Protein AF-A0AAU8BT26-F1 (afdb_monomer)

Nearest PDB structures (foldseek):
  4i17-assembly1_A  TM=4.695E-01  e=2.046E+00  Bacteroides fragilis NCTC 9343

Structure (mmCIF, N/CA/C/O backbone):
data_AF-A0AAU8BT26-F1
#
_entry.id   AF-A0AAU8BT26-F1
#
loop_
_atom_site.group_PDB
_atom_site.id
_atom_site.type_symbol
_atom_site.label_atom_id
_atom_site.label_alt_id
_atom_site.label_comp_id
_atom_site.label_asym_id
_atom_site.label_entity_id
_atom_site.label_seq_id
_atom_site.pdbx_PDB_ins_code
_atom_site.Cartn_x
_atom_site.Cartn_y
_atom_site.Cartn_z
_atom_site.occupancy
_atom_site.B_iso_or_equiv
_atom_site.auth_seq_id
_atom_site.auth_comp_id
_atom_site.auth_asym_id
_atom_site.auth_atom_id
_atom_site.pdbx_PDB_model_num
ATOM 1 N N . LEU A 1 1 ? -34.672 13.590 -25.966 1.00 60.22 1 LEU A N 1
ATOM 2 C CA . LEU A 1 1 ? -34.701 12.239 -25.355 1.00 60.22 1 LEU A CA 1
ATOM 3 C C . LEU A 1 1 ? -34.177 11.161 -26.315 1.00 60.22 1 LEU A C 1
ATOM 5 O O . LEU A 1 1 ? -33.484 10.261 -25.867 1.00 60.22 1 LEU A O 1
ATOM 9 N N . GLU A 1 2 ? -34.432 11.285 -27.621 1.00 66.81 2 GLU A N 1
ATOM 10 C CA . GLU A 1 2 ? -34.029 10.317 -28.663 1.00 66.81 2 GLU A CA 1
ATOM 11 C C . GLU A 1 2 ? -32.512 10.066 -28.755 1.00 66.81 2 GLU A C 1
ATOM 13 O O . GLU A 1 2 ? -32.079 8.935 -28.945 1.00 66.81 2 GLU A O 1
ATOM 18 N N . TYR A 1 3 ? -31.684 11.093 -28.535 1.00 60.78 3 TYR A N 1
ATOM 19 C CA . TYR A 1 3 ? -30.221 10.948 -28.556 1.00 60.78 3 TYR A CA 1
ATOM 20 C C . TYR A 1 3 ? -29.685 10.025 -27.443 1.00 60.78 3 TYR A C 1
ATOM 22 O O . TYR A 1 3 ? -28.744 9.266 -27.659 1.00 60.78 3 TYR A O 1
ATOM 30 N N . LEU A 1 4 ? -30.316 10.039 -26.263 1.00 71.12 4 LEU A N 1
ATOM 31 C CA . LEU A 1 4 ? -29.963 9.132 -25.164 1.00 71.12 4 LEU A CA 1
ATOM 32 C C . LEU A 1 4 ? -30.377 7.690 -25.473 1.00 71.12 4 LEU A C 1
ATOM 34 O O . LEU A 1 4 ? -29.638 6.768 -25.149 1.00 71.12 4 LEU A O 1
ATOM 38 N N . GLN A 1 5 ? -31.513 7.489 -26.143 1.00 72.69 5 GLN A N 1
ATOM 39 C CA . GLN A 1 5 ? -31.939 6.157 -26.584 1.00 72.69 5 GLN A CA 1
ATOM 40 C C . GLN A 1 5 ? -31.004 5.590 -27.658 1.00 72.69 5 GLN A C 1
ATOM 42 O O . GLN A 1 5 ? -30.665 4.410 -27.605 1.00 72.69 5 GLN A O 1
ATOM 47 N N . LEU A 1 6 ? -30.516 6.435 -28.573 1.00 78.69 6 LEU A N 1
ATOM 48 C CA . LEU A 1 6 ? -29.501 6.043 -29.552 1.00 78.69 6 LEU A CA 1
ATOM 49 C C . LEU A 1 6 ? -28.188 5.628 -28.876 1.00 78.69 6 LEU A C 1
ATOM 51 O O . LEU A 1 6 ? -27.649 4.574 -29.208 1.00 78.69 6 LEU A O 1
ATOM 55 N N . LEU A 1 7 ? -27.712 6.386 -27.884 1.00 70.12 7 LEU A N 1
ATOM 56 C CA . LEU A 1 7 ? -26.500 6.042 -27.130 1.00 70.12 7 LEU A CA 1
ATOM 57 C C . LEU A 1 7 ? -26.631 4.726 -26.351 1.00 70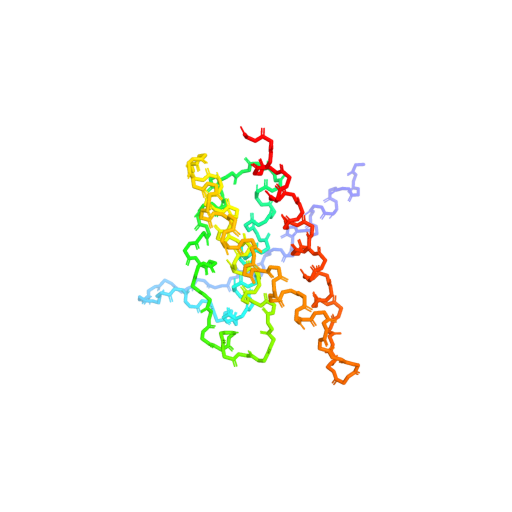.12 7 LEU A C 1
ATOM 59 O O . LEU A 1 7 ? -25.708 3.915 -26.371 1.00 70.12 7 LEU A O 1
ATOM 63 N N . VAL A 1 8 ? -27.780 4.485 -25.715 1.00 72.94 8 VAL A N 1
ATOM 64 C CA . VAL A 1 8 ? -28.047 3.223 -25.006 1.00 72.94 8 VAL A CA 1
ATOM 65 C C . VAL A 1 8 ? -28.092 2.050 -25.988 1.00 72.94 8 VAL A C 1
ATOM 67 O O . VAL A 1 8 ? -27.433 1.041 -25.759 1.00 72.94 8 VAL A O 1
ATOM 70 N N . SER A 1 9 ? -28.764 2.208 -27.133 1.00 69.19 9 SER A N 1
ATOM 71 C CA . SER A 1 9 ? -28.822 1.154 -28.156 1.00 69.19 9 SER A CA 1
ATOM 72 C C . SER A 1 9 ? -27.453 0.821 -28.765 1.00 69.19 9 SER A C 1
ATOM 74 O O . SER A 1 9 ? -27.156 -0.343 -29.029 1.00 69.19 9 SER A O 1
ATOM 76 N N . ALA A 1 10 ? -26.585 1.825 -28.940 1.00 67.25 10 ALA A N 1
ATOM 77 C CA . ALA A 1 10 ? -25.224 1.630 -29.430 1.00 67.25 10 ALA A CA 1
ATOM 78 C C . ALA A 1 10 ? -24.332 0.933 -28.387 1.00 67.25 10 ALA A C 1
ATOM 80 O O . ALA A 1 10 ? -23.480 0.123 -28.750 1.00 67.25 10 ALA A O 1
ATOM 81 N N . SER A 1 11 ? -24.556 1.214 -27.098 1.00 67.81 11 SER A N 1
ATOM 82 C CA . SER A 1 11 ? -23.877 0.542 -25.985 1.00 67.81 11 SER A CA 1
ATOM 83 C C . SER A 1 11 ? -24.267 -0.937 -25.885 1.00 67.81 11 SER A C 1
ATOM 85 O O . SER A 1 11 ? -23.390 -1.788 -25.745 1.00 67.81 11 SER A O 1
ATOM 87 N N . ASP A 1 12 ? -25.557 -1.263 -26.014 1.00 69.06 12 ASP A N 1
ATOM 88 C CA . ASP A 1 12 ? -26.038 -2.652 -25.975 1.00 69.06 12 ASP A CA 1
ATOM 89 C C . ASP A 1 12 ? -25.550 -3.473 -27.180 1.00 69.06 12 ASP A C 1
ATOM 91 O O . ASP A 1 12 ? -25.178 -4.639 -27.035 1.00 69.06 12 ASP A O 1
ATOM 95 N N . ALA A 1 13 ? -25.463 -2.860 -28.366 1.00 63.75 13 ALA A N 1
ATOM 96 C CA . ALA A 1 13 ? -24.928 -3.517 -29.559 1.00 63.75 13 ALA A CA 1
ATOM 97 C C . ALA A 1 13 ? -23.424 -3.841 -29.443 1.00 63.75 13 ALA A C 1
ATOM 99 O O . ALA A 1 13 ? -22.969 -4.854 -29.976 1.00 63.75 13 ALA A O 1
ATOM 100 N N . ALA A 1 14 ? -22.650 -3.020 -28.723 1.00 59.34 14 ALA A N 1
ATOM 101 C CA . ALA A 1 14 ? -21.217 -3.238 -28.509 1.00 59.34 14 ALA A CA 1
ATOM 102 C C . ALA A 1 14 ? -20.914 -4.374 -27.507 1.00 59.34 14 ALA A C 1
ATOM 104 O O . ALA A 1 14 ? -19.835 -4.964 -27.557 1.00 59.34 14 ALA A O 1
ATOM 105 N N . GLY A 1 15 ? -21.863 -4.716 -26.626 1.00 53.09 15 GLY A N 1
ATOM 106 C CA . GLY A 1 15 ? -21.724 -5.795 -25.639 1.00 53.09 15 GLY A CA 1
ATOM 107 C C . GLY A 1 15 ? -21.961 -7.211 -26.186 1.00 53.09 15 GLY A C 1
ATOM 108 O O . GLY A 1 15 ? -21.653 -8.193 -25.510 1.00 53.09 15 GLY A O 1
ATOM 109 N N . ALA A 1 16 ? -22.477 -7.344 -27.412 1.00 50.28 16 ALA A N 1
ATOM 110 C CA . ALA A 1 16 ? -22.960 -8.617 -27.950 1.00 50.28 16 ALA A CA 1
ATOM 111 C C . ALA A 1 16 ? -21.870 -9.587 -28.455 1.00 50.28 16 ALA A C 1
ATOM 113 O O . ALA A 1 16 ? -22.206 -10.706 -28.838 1.00 50.28 16 ALA A O 1
ATOM 114 N N . ASN A 1 17 ? -20.579 -9.221 -28.437 1.00 49.25 17 ASN A N 1
ATOM 115 C CA . ASN A 1 17 ? -19.508 -10.100 -28.940 1.00 49.25 17 ASN A CA 1
ATOM 116 C C . ASN A 1 17 ? -18.725 -10.871 -27.861 1.00 49.25 17 ASN A C 1
ATOM 118 O O . ASN A 1 17 ? -17.686 -11.461 -28.151 1.00 49.25 17 ASN A O 1
ATOM 122 N N . CYS A 1 18 ? -19.230 -10.935 -26.629 1.00 52.53 18 CYS A N 1
ATOM 123 C CA . CYS A 1 18 ? -18.726 -11.883 -25.636 1.00 52.53 18 CYS A CA 1
ATOM 124 C C . CYS A 1 18 ? -19.473 -13.217 -25.751 1.00 52.53 18 CYS A C 1
ATOM 126 O O . CYS A 1 18 ? -20.304 -13.558 -24.912 1.00 52.53 18 CYS A O 1
ATOM 128 N N . GLN A 1 19 ? -19.155 -13.997 -26.784 1.00 46.03 19 GLN A N 1
ATOM 129 C CA . GLN A 1 19 ? -19.421 -15.433 -26.768 1.00 46.03 19 GLN A CA 1
ATOM 130 C C . GLN A 1 19 ? -18.128 -16.210 -26.994 1.00 46.03 19 GLN A C 1
ATOM 132 O O . GLN A 1 19 ? -17.586 -16.238 -28.090 1.00 46.03 19 GLN A O 1
ATOM 137 N N . SER A 1 20 ? -17.676 -16.912 -25.957 1.00 35.72 20 SER A N 1
ATOM 138 C CA . SER A 1 20 ? -17.802 -18.367 -25.994 1.00 35.72 20 SER A CA 1
ATOM 139 C C . SER A 1 20 ? -17.657 -18.939 -24.590 1.00 35.72 20 SER A C 1
ATOM 141 O O . SER A 1 20 ? -16.630 -18.795 -23.931 1.00 35.72 20 SER A O 1
ATOM 143 N N . PHE A 1 21 ? -18.708 -19.628 -24.158 1.00 41.94 21 PHE A N 1
ATOM 144 C CA . PHE A 1 21 ? -18.644 -20.597 -23.079 1.00 41.94 21 PHE A CA 1
ATOM 145 C C . PHE A 1 21 ? -17.727 -21.751 -23.500 1.00 41.94 21 PHE A C 1
ATOM 147 O O . PHE A 1 21 ? -17.830 -22.255 -24.617 1.00 41.94 21 PHE A O 1
ATOM 154 N N . ALA A 1 22 ? -16.889 -22.210 -22.576 1.00 35.97 22 ALA A N 1
ATOM 155 C CA . ALA A 1 22 ? -16.457 -23.598 -22.524 1.00 35.97 22 ALA A CA 1
ATOM 156 C C . ALA A 1 22 ? -16.804 -24.115 -21.124 1.00 35.97 22 ALA A C 1
ATOM 158 O O . ALA A 1 22 ? -16.139 -23.812 -20.135 1.00 35.97 22 ALA A O 1
ATOM 159 N N . ILE A 1 23 ? -17.920 -24.838 -21.052 1.00 51.62 23 ILE A N 1
ATOM 160 C CA . ILE A 1 23 ? -18.295 -25.679 -19.919 1.00 51.62 23 ILE A CA 1
ATOM 161 C C . ILE A 1 23 ? -17.418 -26.928 -19.991 1.00 51.62 23 ILE A C 1
ATOM 163 O O . ILE A 1 23 ? -17.434 -27.629 -20.999 1.00 51.62 23 ILE A O 1
ATOM 167 N N . GLY A 1 24 ? -16.691 -27.214 -18.913 1.00 46.38 24 GLY A N 1
ATOM 168 C CA . GLY A 1 24 ? -16.056 -28.514 -18.703 1.00 46.38 24 GLY A CA 1
ATOM 169 C C . GLY A 1 24 ? -14.536 -28.500 -18.794 1.00 46.38 24 GLY A C 1
ATOM 170 O O . GLY A 1 24 ? -13.967 -28.847 -19.819 1.00 46.38 24 GLY A O 1
ATOM 171 N N . SER A 1 25 ? -13.890 -28.136 -17.690 1.00 38.03 25 SER A N 1
ATOM 172 C CA . SER A 1 25 ? -12.685 -28.760 -17.120 1.00 38.03 25 SER A CA 1
ATOM 173 C C . SER A 1 25 ? -12.130 -27.800 -16.067 1.00 38.03 25 SER A C 1
ATOM 175 O O . SER A 1 25 ? -12.322 -26.592 -16.173 1.00 38.03 25 SER A O 1
ATOM 177 N N . ASN A 1 26 ? -11.483 -28.330 -15.034 1.00 48.97 26 ASN A N 1
ATOM 178 C CA . ASN A 1 26 ? -11.041 -27.637 -13.820 1.00 48.97 26 ASN A CA 1
ATOM 179 C C . ASN A 1 26 ? -9.924 -26.595 -14.056 1.00 48.97 26 ASN A C 1
ATOM 181 O O . ASN A 1 26 ? -8.874 -26.644 -13.416 1.00 48.97 26 ASN A O 1
ATOM 185 N N . MET A 1 27 ? -10.124 -25.631 -14.953 1.00 38.97 27 MET A N 1
ATOM 186 C CA . MET A 1 27 ? -9.304 -24.433 -15.002 1.00 38.97 27 MET A CA 1
ATOM 187 C C . MET A 1 27 ? -9.744 -23.524 -13.862 1.00 38.97 27 MET A C 1
ATOM 189 O O . MET A 1 27 ? -10.733 -22.801 -13.959 1.00 38.97 27 MET A O 1
ATOM 193 N N . ALA A 1 28 ? -8.954 -23.519 -12.788 1.00 41.84 28 ALA A N 1
ATOM 194 C CA . ALA A 1 28 ? -8.723 -22.281 -12.064 1.00 41.84 28 ALA A CA 1
ATOM 195 C C . ALA A 1 28 ? -8.573 -21.179 -13.118 1.00 41.84 28 ALA A C 1
ATOM 197 O O . ALA A 1 28 ? -7.735 -21.301 -14.014 1.00 41.84 28 ALA A O 1
ATOM 198 N N . THR A 1 29 ? -9.445 -20.177 -13.075 1.00 43.47 29 THR A N 1
ATOM 199 C CA . THR A 1 29 ? -9.440 -19.028 -13.976 1.00 43.47 29 THR A CA 1
ATOM 200 C C . THR A 1 29 ? -8.120 -18.283 -13.803 1.00 43.47 29 THR A C 1
ATOM 202 O O . THR A 1 29 ? -8.028 -17.303 -13.066 1.00 43.47 29 THR A O 1
ATOM 205 N N . VAL A 1 30 ? -7.068 -18.772 -14.454 1.00 47.72 30 VAL A N 1
ATOM 206 C CA . VAL A 1 30 ? -5.845 -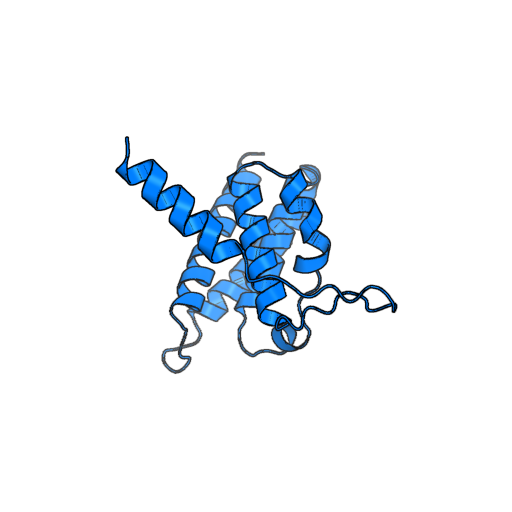18.031 -14.700 1.00 47.72 30 VAL A CA 1
ATOM 207 C C . VAL A 1 30 ? -6.184 -17.138 -15.887 1.00 47.72 30 VAL A C 1
ATOM 209 O O . VAL A 1 30 ? -5.896 -17.410 -17.046 1.00 47.72 30 VAL A O 1
ATOM 212 N N . THR A 1 31 ? -6.928 -16.067 -15.612 1.00 52.69 31 THR A N 1
ATOM 213 C CA . THR A 1 31 ? -6.848 -14.906 -16.486 1.00 52.69 31 THR A CA 1
ATOM 214 C C . THR A 1 31 ? -5.371 -14.528 -16.480 1.00 52.69 31 THR A C 1
ATOM 216 O O . THR A 1 31 ? -4.812 -14.224 -15.426 1.00 52.69 31 THR A O 1
ATOM 219 N N . GLY A 1 32 ? -4.702 -14.669 -17.626 1.00 55.66 32 GLY A N 1
ATOM 220 C CA . GLY A 1 32 ? -3.285 -14.351 -17.824 1.00 55.66 32 GLY A CA 1
ATOM 221 C C . GLY A 1 32 ? -3.016 -12.848 -17.734 1.00 55.66 32 GLY A C 1
ATOM 222 O O . GLY A 1 32 ? -2.428 -12.268 -18.637 1.00 55.66 32 GLY A O 1
ATOM 223 N N . CYS A 1 33 ? -3.511 -12.201 -16.681 1.00 62.12 33 CYS A N 1
ATOM 224 C CA . CYS A 1 33 ? -3.213 -10.823 -16.357 1.00 62.12 33 CYS A CA 1
ATOM 225 C C . CYS A 1 33 ? -1.819 -10.805 -15.729 1.00 62.12 33 CYS A C 1
ATOM 227 O O . CYS A 1 33 ? -1.553 -11.571 -14.797 1.00 62.12 33 CYS A O 1
ATOM 229 N N . ASP A 1 34 ? -0.931 -9.968 -16.264 1.00 86.94 34 ASP A N 1
ATOM 230 C CA . ASP A 1 34 ? 0.426 -9.801 -15.753 1.00 86.94 34 ASP A CA 1
ATOM 231 C C . ASP A 1 34 ? 0.402 -9.614 -14.213 1.00 86.94 34 ASP A C 1
ATOM 233 O O . ASP A 1 34 ? -0.348 -8.767 -13.707 1.00 86.94 34 ASP A O 1
ATOM 237 N N . PRO A 1 35 ? 1.179 -10.402 -13.440 1.00 88.81 35 PRO A N 1
ATOM 238 C CA . PRO A 1 35 ? 1.170 -10.342 -11.980 1.00 88.81 35 PRO A CA 1
ATOM 239 C C . PRO A 1 35 ? 1.439 -8.946 -11.409 1.00 88.81 35 PRO A C 1
ATOM 241 O O . PRO A 1 35 ? 0.923 -8.629 -10.336 1.00 88.81 35 PRO A O 1
ATOM 244 N N . HIS A 1 36 ? 2.213 -8.106 -12.108 1.00 92.00 36 HIS A N 1
ATOM 245 C CA . HIS A 1 36 ? 2.479 -6.733 -11.676 1.00 92.00 36 HIS A CA 1
ATOM 246 C C . HIS A 1 36 ? 1.213 -5.885 -11.804 1.00 92.00 36 HIS A C 1
ATOM 248 O O . HIS A 1 36 ? 0.799 -5.236 -10.845 1.00 92.00 36 HIS A O 1
ATOM 254 N N . SER A 1 37 ? 0.564 -5.949 -12.965 1.00 91.31 37 SER A N 1
ATOM 255 C CA . SER A 1 37 ? -0.686 -5.248 -13.266 1.00 91.31 37 SER A CA 1
ATOM 256 C C . SER A 1 37 ? -1.813 -5.657 -12.318 1.00 91.31 37 SER A C 1
ATOM 258 O O . SER A 1 37 ? -2.533 -4.804 -11.797 1.00 91.31 37 SER A O 1
ATOM 260 N N . LYS A 1 38 ? -1.939 -6.957 -12.016 1.00 93.56 38 LYS A N 1
ATOM 261 C CA . LYS A 1 38 ? -2.907 -7.456 -11.027 1.00 93.56 38 LYS A CA 1
ATOM 262 C C . LYS A 1 38 ? -2.645 -6.881 -9.633 1.00 93.56 38 LYS A C 1
ATOM 264 O O . LYS A 1 38 ? -3.586 -6.491 -8.943 1.00 93.56 38 LYS A O 1
ATOM 269 N N . TRP A 1 39 ? -1.385 -6.830 -9.211 1.00 96.00 39 TRP A N 1
ATOM 270 C CA . TRP A 1 39 ? -1.035 -6.317 -7.890 1.00 96.00 39 TRP A CA 1
ATOM 271 C C . TRP A 1 39 ? -1.290 -4.806 -7.783 1.00 96.00 39 TRP A C 1
ATOM 273 O O . TRP A 1 39 ? -2.010 -4.375 -6.885 1.00 96.00 39 TRP A O 1
ATOM 283 N N . TRP A 1 40 ? -0.802 -4.014 -8.742 1.00 95.31 40 TRP A N 1
ATOM 284 C CA . TRP A 1 40 ? -0.998 -2.559 -8.761 1.00 95.31 40 TRP A CA 1
ATOM 285 C C . TRP A 1 40 ? -2.467 -2.147 -8.892 1.00 95.31 40 TRP A C 1
ATOM 287 O O . TRP A 1 40 ? -2.908 -1.227 -8.208 1.00 95.31 40 TRP A O 1
ATOM 297 N N . SER A 1 41 ? -3.251 -2.846 -9.718 1.00 95.06 41 SER A N 1
ATOM 298 C CA . SER A 1 41 ? -4.697 -2.595 -9.795 1.00 95.06 41 SER A CA 1
ATOM 299 C C . SER A 1 41 ? -5.402 -2.924 -8.479 1.00 95.06 41 SER A C 1
ATOM 301 O O . SER A 1 41 ? -6.236 -2.144 -8.033 1.00 95.06 41 SER A O 1
ATOM 303 N N . SER A 1 42 ? -5.026 -4.015 -7.806 1.00 96.19 42 SER A N 1
ATOM 304 C CA . SER A 1 42 ? -5.583 -4.356 -6.489 1.00 96.19 42 SER A CA 1
ATOM 305 C C . SER A 1 42 ? -5.266 -3.284 -5.443 1.00 96.19 42 SER A C 1
ATOM 307 O O . SER A 1 42 ? -6.149 -2.899 -4.684 1.00 96.19 42 SER A O 1
ATOM 309 N N . VAL A 1 43 ? -4.037 -2.755 -5.441 1.00 96.00 43 VAL A N 1
ATOM 310 C CA . VAL A 1 43 ? -3.636 -1.618 -4.594 1.00 96.00 43 VAL A CA 1
ATOM 311 C C . VAL A 1 43 ? -4.513 -0.397 -4.867 1.00 96.00 43 VAL A C 1
ATOM 313 O O . VAL A 1 43 ? -5.067 0.177 -3.932 1.00 96.00 43 VAL A O 1
ATOM 316 N N . ALA A 1 44 ? -4.672 -0.015 -6.136 1.00 95.44 44 ALA A N 1
ATOM 317 C CA . ALA A 1 44 ? -5.479 1.142 -6.510 1.00 95.44 44 ALA A CA 1
ATOM 318 C C . ALA A 1 44 ? -6.937 0.986 -6.054 1.00 95.44 44 ALA A C 1
ATOM 320 O O . ALA A 1 44 ? -7.502 1.908 -5.471 1.00 95.44 44 ALA A O 1
ATOM 321 N N . VAL A 1 45 ? -7.530 -0.195 -6.255 1.00 96.25 45 VAL A N 1
ATOM 322 C CA . VAL A 1 45 ? -8.906 -0.478 -5.828 1.00 96.25 45 VAL A CA 1
ATOM 323 C C . VAL A 1 45 ? -9.036 -0.441 -4.303 1.00 96.25 45 VAL A C 1
ATOM 325 O O . VAL A 1 45 ? -10.017 0.101 -3.803 1.00 96.25 45 VAL A O 1
ATOM 328 N N . VAL A 1 46 ? -8.061 -0.948 -3.543 1.00 96.38 46 VAL A N 1
ATOM 329 C CA . VAL A 1 46 ? -8.065 -0.824 -2.074 1.00 96.38 46 VAL A CA 1
ATOM 330 C C . VAL A 1 46 ? -8.082 0.642 -1.643 1.00 96.38 46 VAL A C 1
ATOM 332 O O . VAL A 1 46 ? -8.935 1.024 -0.846 1.00 96.38 46 VAL A O 1
ATOM 335 N N . ILE A 1 47 ? -7.201 1.472 -2.209 1.00 93.62 47 ILE A N 1
ATOM 336 C CA . ILE A 1 47 ? -7.127 2.903 -1.876 1.00 93.62 47 ILE A CA 1
ATOM 337 C C . ILE A 1 47 ? -8.448 3.604 -2.211 1.00 93.62 47 ILE A C 1
ATOM 339 O O . ILE A 1 47 ? -8.973 4.353 -1.396 1.00 93.62 47 ILE A O 1
ATOM 343 N N . ILE A 1 48 ? -9.025 3.319 -3.380 1.00 94.19 48 ILE A N 1
ATOM 344 C CA . ILE A 1 48 ? -10.319 3.871 -3.801 1.00 94.19 48 ILE A CA 1
ATOM 345 C C . ILE A 1 48 ? -11.446 3.486 -2.831 1.00 94.19 48 ILE A C 1
ATOM 347 O O . ILE A 1 48 ? -12.307 4.314 -2.543 1.00 94.19 48 ILE A O 1
ATOM 351 N N . ASN A 1 49 ? -11.462 2.250 -2.329 1.00 94.94 49 ASN A N 1
ATOM 352 C CA . ASN A 1 49 ? -12.477 1.814 -1.370 1.00 94.94 49 ASN A CA 1
ATOM 353 C C . ASN A 1 49 ? -12.297 2.479 -0.001 1.00 94.94 49 ASN A C 1
ATOM 355 O O . ASN A 1 49 ? -13.287 2.937 0.563 1.00 94.94 49 ASN A O 1
ATOM 359 N N . TRP A 1 50 ? -11.060 2.641 0.484 1.00 92.25 50 TRP A N 1
ATOM 360 C CA . TRP A 1 50 ? -10.792 3.422 1.699 1.00 92.25 50 TRP A CA 1
ATOM 361 C C . TRP A 1 50 ? -11.271 4.869 1.570 1.00 92.25 50 TRP A C 1
ATOM 363 O O . TRP A 1 50 ? -11.915 5.388 2.475 1.00 92.25 50 TRP A O 1
ATOM 373 N N . LEU A 1 51 ? -11.020 5.511 0.425 1.00 89.50 51 LEU A N 1
ATOM 374 C CA . LEU A 1 51 ? -11.475 6.883 0.171 1.00 89.50 51 LEU A CA 1
ATOM 375 C C . LEU A 1 51 ? -13.005 7.002 0.097 1.00 89.50 51 LEU A C 1
ATOM 377 O O . LEU A 1 51 ? -13.552 8.053 0.417 1.00 89.50 51 LEU A O 1
ATOM 381 N N . GLN A 1 52 ? -13.695 5.939 -0.315 1.00 92.75 52 GLN A N 1
ATOM 382 C CA . GLN A 1 52 ? -15.159 5.874 -0.319 1.00 92.75 52 GLN A CA 1
ATOM 383 C C . GLN A 1 52 ? -15.755 5.453 1.034 1.00 92.75 52 GLN A C 1
ATOM 385 O O . GLN A 1 52 ? -16.972 5.524 1.196 1.00 92.75 52 GLN A O 1
ATOM 390 N N . GLY A 1 53 ? -14.930 5.022 1.995 1.00 92.19 53 GLY A N 1
ATOM 391 C CA . GLY A 1 53 ? -15.383 4.463 3.270 1.00 92.19 53 GLY A CA 1
ATOM 392 C C . GLY A 1 53 ? -15.991 3.057 3.162 1.00 92.19 53 GLY A C 1
ATOM 393 O O . GLY A 1 53 ? -16.696 2.632 4.074 1.00 92.19 53 GLY A O 1
ATOM 394 N N . ASP A 1 54 ? -15.753 2.332 2.062 1.00 94.19 54 ASP A N 1
ATOM 395 C CA . ASP A 1 54 ? -16.177 0.932 1.905 1.00 94.19 54 ASP A CA 1
ATOM 396 C C . ASP A 1 54 ? -15.068 -0.022 2.372 1.00 94.19 54 ASP A C 1
ATOM 398 O O . ASP A 1 54 ? -14.378 -0.682 1.585 1.00 94.19 54 ASP A O 1
ATOM 402 N N . ASP A 1 55 ? -14.887 -0.092 3.691 1.00 92.56 55 ASP A N 1
ATOM 403 C CA . ASP A 1 55 ? -13.854 -0.926 4.312 1.00 92.56 55 ASP A CA 1
ATOM 404 C C . ASP A 1 55 ? -14.034 -2.414 3.975 1.00 92.56 55 ASP A C 1
ATOM 406 O O . ASP A 1 55 ? -13.059 -3.131 3.751 1.00 92.56 55 ASP A O 1
ATOM 410 N N . ALA A 1 56 ? -15.280 -2.880 3.838 1.00 93.88 56 ALA A N 1
ATOM 411 C CA . ALA A 1 56 ? -15.574 -4.268 3.500 1.00 93.88 56 ALA A CA 1
ATOM 412 C C . ALA A 1 56 ? -15.121 -4.625 2.074 1.00 93.88 56 ALA A C 1
ATOM 414 O O . ALA A 1 56 ? -14.656 -5.741 1.821 1.00 93.88 56 ALA A O 1
ATOM 415 N N . ALA A 1 57 ? -15.275 -3.724 1.100 1.00 94.12 57 ALA A N 1
ATOM 416 C CA . ALA A 1 57 ? -14.737 -3.920 -0.247 1.00 94.12 57 ALA A CA 1
ATOM 417 C C . ALA A 1 57 ? -13.206 -3.884 -0.265 1.00 94.12 57 ALA A C 1
ATOM 419 O O . ALA A 1 57 ? -12.596 -4.720 -0.939 1.00 94.12 57 ALA A O 1
ATOM 420 N N . ALA A 1 58 ? -12.590 -2.995 0.518 1.00 95.50 58 ALA A N 1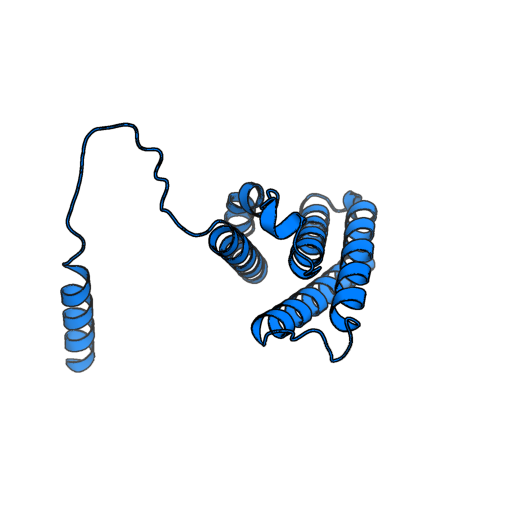
ATOM 421 C CA . ALA A 1 58 ? -11.139 -2.936 0.659 1.00 95.50 58 ALA A CA 1
ATOM 422 C C . ALA A 1 58 ? -10.570 -4.240 1.252 1.00 95.50 58 ALA A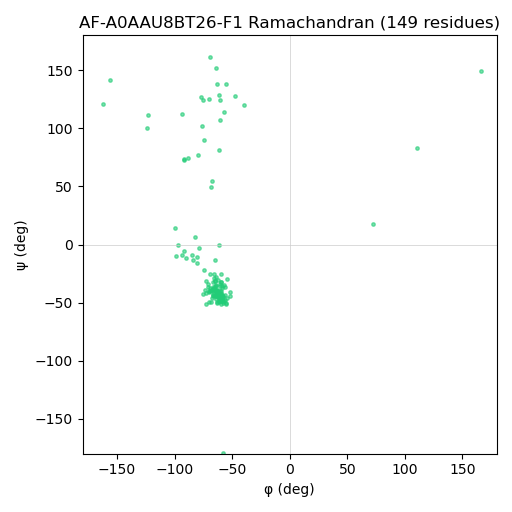 C 1
ATOM 424 O O . ALA A 1 58 ? -9.652 -4.836 0.679 1.00 95.50 58 ALA A O 1
ATOM 425 N N . GLU A 1 59 ? -11.159 -4.736 2.345 1.00 95.31 59 GLU A N 1
ATOM 426 C CA . GLU A 1 59 ? -10.719 -5.937 3.068 1.00 95.31 59 GLU A CA 1
ATOM 427 C C . GLU A 1 59 ? -10.639 -7.188 2.190 1.00 95.31 59 GLU A C 1
ATOM 429 O O . GLU A 1 59 ? -9.707 -7.989 2.313 1.00 95.31 59 GLU A O 1
ATOM 434 N N . ARG A 1 60 ? -11.571 -7.338 1.241 1.00 95.69 60 ARG A N 1
ATOM 435 C CA . ARG A 1 60 ? -11.599 -8.471 0.299 1.00 95.69 60 ARG A CA 1
ATOM 436 C C . ARG A 1 60 ? -10.337 -8.564 -0.561 1.00 95.69 60 ARG A C 1
ATOM 438 O O . ARG A 1 60 ? -9.998 -9.649 -1.034 1.00 95.69 60 ARG A O 1
ATOM 445 N N . LEU A 1 6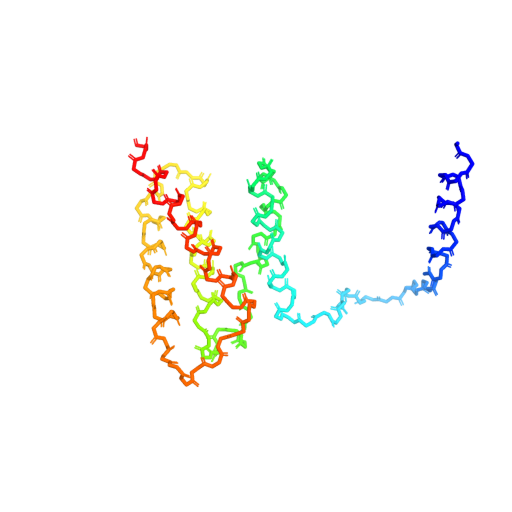1 ? -9.639 -7.449 -0.772 1.00 95.56 61 LEU A N 1
ATOM 446 C CA . LEU A 1 61 ? -8.443 -7.373 -1.611 1.00 95.56 61 LEU A CA 1
ATOM 447 C C . LEU A 1 61 ? -7.134 -7.428 -0.815 1.00 95.56 61 LEU A C 1
ATOM 449 O O . LEU A 1 61 ? -6.078 -7.631 -1.423 1.00 95.56 61 LEU A O 1
ATOM 453 N N . TYR A 1 62 ? -7.178 -7.327 0.519 1.00 95.81 62 TYR A N 1
ATOM 454 C CA . TYR A 1 62 ? -5.982 -7.350 1.373 1.00 95.81 62 TYR A CA 1
ATOM 455 C C . TYR A 1 62 ? -5.065 -8.554 1.114 1.00 95.81 62 TYR A C 1
ATOM 457 O O . TYR A 1 62 ? -3.864 -8.330 0.950 1.00 95.81 62 TYR A O 1
ATOM 465 N N . PRO A 1 63 ? -5.565 -9.801 0.955 1.00 95.25 63 PRO A N 1
ATOM 466 C CA . PRO A 1 63 ? -4.692 -10.941 0.673 1.00 95.25 63 PRO A CA 1
ATOM 467 C C . PRO A 1 63 ? -3.889 -10.784 -0.624 1.00 95.25 63 PRO A C 1
ATOM 469 O O . PRO A 1 63 ? -2.758 -11.255 -0.714 1.00 95.25 63 PRO A O 1
ATOM 472 N N . THR A 1 64 ? -4.458 -10.108 -1.628 1.00 94.38 64 THR A N 1
ATOM 473 C CA . THR A 1 64 ? -3.785 -9.873 -2.913 1.00 94.38 64 THR A CA 1
ATOM 474 C C . THR A 1 64 ? -2.712 -8.798 -2.779 1.00 94.38 64 THR A C 1
ATOM 476 O O . THR A 1 64 ? -1.609 -8.970 -3.292 1.00 94.38 64 THR A O 1
ATOM 479 N N . VAL A 1 65 ? -3.006 -7.710 -2.061 1.00 96.25 65 VAL A N 1
ATOM 480 C CA . VAL A 1 65 ? -2.053 -6.609 -1.849 1.00 96.25 65 VAL A CA 1
ATOM 481 C C . VAL A 1 65 ? -0.894 -7.032 -0.943 1.00 96.25 65 VAL A C 1
ATOM 483 O O . VAL A 1 65 ? 0.256 -6.688 -1.213 1.00 96.25 65 VAL A O 1
ATOM 486 N N . GLU A 1 66 ? -1.154 -7.844 0.082 1.00 96.06 66 GLU A N 1
ATOM 487 C CA . GLU A 1 66 ? -0.121 -8.353 0.992 1.00 96.06 66 GLU A CA 1
ATOM 488 C C . GLU A 1 66 ? 0.907 -9.250 0.308 1.00 96.06 66 GLU A C 1
ATOM 490 O O . GLU A 1 66 ? 2.066 -9.308 0.733 1.00 96.06 66 GLU A O 1
ATOM 495 N N . HIS A 1 67 ? 0.494 -9.927 -0.763 1.00 95.12 67 HIS A N 1
ATOM 496 C CA . HIS A 1 67 ? 1.333 -10.829 -1.535 1.00 95.12 67 HIS A CA 1
ATOM 497 C C . HIS A 1 67 ? 2.014 -10.100 -2.699 1.00 95.12 67 HIS A C 1
ATOM 499 O O . HIS A 1 67 ? 1.675 -10.273 -3.868 1.00 95.12 67 HIS A O 1
ATOM 505 N N . LEU A 1 68 ? 3.022 -9.288 -2.373 1.00 95.12 68 LEU A N 1
ATOM 506 C CA . LEU A 1 68 ? 3.842 -8.606 -3.375 1.00 95.12 68 LEU A CA 1
ATOM 507 C C . LEU A 1 68 ? 4.550 -9.633 -4.288 1.00 95.12 68 LEU A C 1
ATOM 509 O O . LEU A 1 68 ? 5.282 -10.483 -3.772 1.00 95.12 68 LEU A O 1
ATOM 513 N N . PRO A 1 69 ? 4.393 -9.579 -5.625 1.00 94.62 69 PRO A N 1
ATOM 514 C CA . PRO A 1 69 ? 5.090 -10.476 -6.546 1.00 94.62 69 PRO A CA 1
ATOM 515 C C . PRO A 1 69 ? 6.615 -10.442 -6.372 1.00 94.62 69 PRO A C 1
ATOM 517 O O . PRO A 1 69 ? 7.204 -9.372 -6.236 1.00 94.62 69 PRO A O 1
ATOM 520 N N . ARG A 1 70 ? 7.283 -11.606 -6.422 1.00 93.69 70 ARG A N 1
ATOM 521 C CA . ARG A 1 70 ? 8.749 -11.715 -6.226 1.00 93.69 70 ARG A CA 1
ATOM 522 C C . ARG A 1 70 ? 9.556 -10.857 -7.205 1.00 93.69 70 ARG A C 1
ATOM 524 O O . ARG A 1 70 ? 10.586 -10.309 -6.832 1.00 93.69 70 ARG A O 1
ATOM 531 N N . SER A 1 71 ? 9.079 -10.717 -8.436 1.00 92.69 71 SER A N 1
ATOM 532 C CA . SER A 1 71 ? 9.668 -9.838 -9.449 1.00 92.69 71 SER A CA 1
ATOM 533 C C . SER A 1 71 ? 9.655 -8.367 -9.020 1.00 92.69 71 SER A C 1
ATOM 535 O O . SER A 1 71 ? 10.665 -7.692 -9.170 1.00 92.69 71 SER A O 1
ATOM 537 N N . LEU A 1 72 ? 8.563 -7.888 -8.413 1.00 92.44 72 LEU A N 1
ATOM 538 C CA . LEU A 1 72 ? 8.485 -6.546 -7.825 1.00 92.44 72 LEU A CA 1
ATOM 539 C C . LEU A 1 72 ? 9.290 -6.423 -6.522 1.00 92.44 72 LEU A C 1
ATOM 541 O O . LEU A 1 72 ? 9.825 -5.357 -6.239 1.00 92.44 72 LEU A O 1
ATOM 545 N N . GLN A 1 73 ? 9.415 -7.496 -5.733 1.00 92.31 73 GLN A N 1
ATOM 546 C CA . GLN A 1 73 ? 10.276 -7.498 -4.540 1.00 92.31 73 GLN A CA 1
ATOM 547 C C . GLN A 1 73 ? 11.758 -7.322 -4.896 1.00 92.31 73 GLN A C 1
ATOM 549 O O . GLN A 1 73 ? 12.487 -6.624 -4.188 1.00 92.31 73 GLN A O 1
ATOM 554 N N . ASN A 1 74 ? 12.192 -7.950 -5.988 1.00 91.31 74 ASN A N 1
ATOM 555 C CA . ASN A 1 74 ? 13.584 -7.946 -6.433 1.00 91.31 74 ASN A CA 1
ATOM 556 C C . ASN A 1 74 ? 13.904 -6.808 -7.410 1.00 91.31 74 ASN A C 1
ATOM 558 O O . ASN A 1 74 ? 15.063 -6.646 -7.779 1.00 91.31 74 ASN A O 1
ATOM 562 N N . ALA A 1 75 ? 12.900 -6.039 -7.836 1.00 88.00 75 ALA A N 1
ATOM 563 C CA . ALA A 1 75 ? 13.100 -4.884 -8.697 1.00 88.00 75 ALA A CA 1
ATOM 564 C C . ALA A 1 75 ? 13.926 -3.797 -7.989 1.00 88.00 75 ALA A C 1
ATOM 566 O O . ALA A 1 75 ? 13.871 -3.649 -6.764 1.00 88.00 75 ALA A O 1
ATOM 567 N N . GLU A 1 76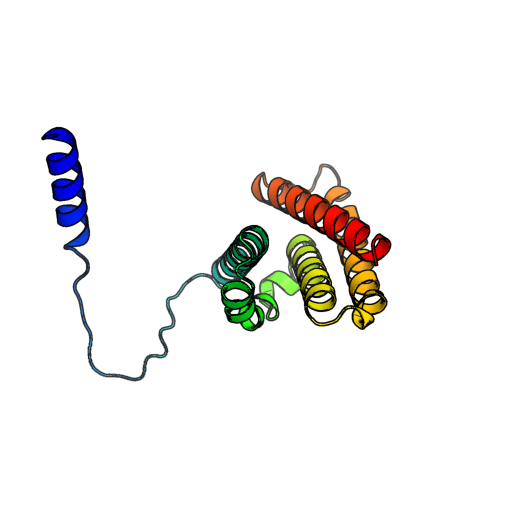 ? 14.654 -3.012 -8.786 1.00 85.88 76 GLU A N 1
ATOM 568 C CA . GLU A 1 76 ? 15.409 -1.848 -8.306 1.00 85.88 76 GLU A CA 1
ATOM 569 C C . GLU A 1 76 ? 14.485 -0.758 -7.751 1.00 85.88 76 GLU A C 1
ATOM 571 O O . GLU A 1 76 ? 14.841 -0.063 -6.802 1.00 85.88 76 GLU A O 1
ATOM 576 N N . SER A 1 77 ? 13.273 -0.643 -8.306 1.00 88.06 77 SER A N 1
ATOM 577 C CA . SER A 1 77 ? 12.277 0.314 -7.832 1.00 88.06 77 SER A CA 1
ATOM 578 C C . SER A 1 77 ? 11.883 0.034 -6.381 1.00 88.06 77 SER A C 1
ATOM 580 O O . SER A 1 77 ? 11.486 -1.075 -6.008 1.00 88.06 77 SER A O 1
ATOM 582 N N . LEU A 1 78 ? 11.946 1.080 -5.560 1.00 93.19 78 LEU A N 1
ATOM 583 C CA . LEU A 1 78 ? 11.561 1.040 -4.151 1.00 93.19 78 LEU A CA 1
ATOM 584 C C . LEU A 1 78 ? 10.051 1.245 -3.952 1.00 93.19 78 LEU A C 1
ATOM 586 O O . LEU A 1 78 ? 9.527 0.932 -2.880 1.00 93.19 78 LEU A O 1
ATOM 590 N N . LEU A 1 79 ? 9.333 1.701 -4.985 1.00 93.50 79 LEU A N 1
ATOM 591 C CA . LEU A 1 79 ? 7.916 2.071 -4.904 1.00 93.50 79 LEU A CA 1
ATOM 592 C C . LEU A 1 79 ? 6.976 0.937 -4.494 1.00 93.50 79 LEU A C 1
ATOM 594 O O . LEU A 1 79 ? 6.147 1.173 -3.612 1.00 93.50 79 LEU A O 1
ATOM 598 N N . PRO A 1 80 ? 7.093 -0.301 -5.016 1.00 95.44 80 PRO A N 1
ATOM 599 C CA . PRO A 1 80 ? 6.224 -1.388 -4.571 1.00 95.44 80 PRO A CA 1
ATOM 600 C C . PRO A 1 80 ? 6.389 -1.679 -3.072 1.00 95.44 80 PRO A C 1
ATOM 602 O O . PRO A 1 80 ? 5.418 -1.965 -2.371 1.00 95.44 80 PRO A O 1
ATOM 605 N N . LYS A 1 81 ? 7.620 -1.560 -2.552 1.00 96.62 81 LYS A N 1
ATOM 606 C CA . LYS A 1 81 ? 7.929 -1.770 -1.130 1.00 96.62 81 LYS A CA 1
ATOM 607 C C . LYS A 1 81 ? 7.415 -0.615 -0.275 1.00 96.62 81 LYS A C 1
ATOM 609 O O . LYS A 1 81 ? 6.876 -0.872 0.802 1.00 96.62 81 LYS A O 1
ATOM 614 N N . ALA A 1 82 ? 7.570 0.628 -0.735 1.00 96.94 82 ALA A N 1
ATOM 615 C CA . ALA A 1 82 ? 7.028 1.804 -0.059 1.00 96.94 82 ALA A CA 1
ATOM 616 C C . ALA A 1 82 ? 5.501 1.692 0.050 1.00 96.94 82 ALA A C 1
ATOM 618 O O . ALA A 1 82 ? 4.958 1.729 1.152 1.00 96.94 82 ALA A O 1
ATOM 619 N N . CYS A 1 83 ? 4.835 1.408 -1.072 1.00 97.00 83 CYS A N 1
ATOM 620 C CA . CYS A 1 83 ? 3.390 1.233 -1.151 1.00 97.00 83 CYS A CA 1
ATOM 621 C C . CYS A 1 83 ? 2.881 0.113 -0.229 1.00 97.00 83 CYS A C 1
ATOM 623 O O . CYS A 1 83 ? 1.938 0.319 0.531 1.00 97.00 83 CYS A O 1
ATOM 625 N N . LEU A 1 84 ? 3.546 -1.049 -0.218 1.00 97.56 84 LEU A N 1
ATOM 626 C CA . LEU A 1 84 ? 3.178 -2.155 0.668 1.00 97.56 84 LEU A CA 1
ATOM 627 C C . LEU A 1 84 ? 3.299 -1.788 2.156 1.00 97.56 84 LEU A C 1
ATOM 629 O O . LEU A 1 84 ? 2.467 -2.207 2.961 1.00 97.56 84 LEU A O 1
ATOM 633 N N . ASN A 1 85 ? 4.330 -1.033 2.550 1.00 97.94 85 ASN A N 1
ATOM 634 C CA . ASN A 1 85 ? 4.460 -0.579 3.936 1.00 97.94 85 ASN A CA 1
ATOM 635 C C . ASN A 1 85 ? 3.383 0.458 4.282 1.00 97.94 85 ASN A C 1
ATOM 637 O O . ASN A 1 85 ? 2.781 0.341 5.345 1.00 97.94 85 ASN A O 1
ATOM 641 N N . THR A 1 86 ? 3.059 1.389 3.381 1.00 97.19 86 THR A N 1
ATOM 642 C CA . THR A 1 86 ? 1.929 2.314 3.572 1.00 97.19 86 THR A CA 1
ATOM 643 C C . THR A 1 86 ? 0.617 1.553 3.738 1.00 97.19 86 THR A C 1
ATOM 645 O O . THR A 1 86 ? -0.102 1.793 4.700 1.00 97.19 86 THR A O 1
ATOM 648 N N . PHE A 1 87 ? 0.339 0.562 2.887 1.00 96.88 87 PHE A N 1
ATOM 649 C CA . PHE A 1 87 ? -0.834 -0.306 3.026 1.00 96.88 87 PHE A CA 1
ATOM 650 C C . PHE A 1 87 ? -0.895 -0.973 4.411 1.00 96.88 87 PHE A C 1
ATOM 652 O O . PH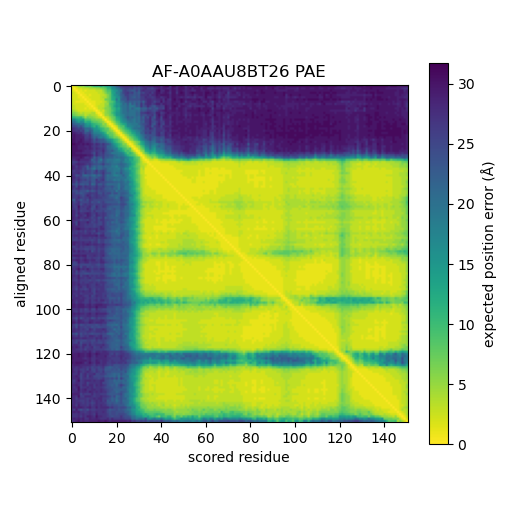E A 1 87 ? -1.937 -0.966 5.065 1.00 96.88 87 PHE A O 1
ATOM 659 N N . ARG A 1 88 ? 0.229 -1.519 4.895 1.00 96.62 88 ARG A N 1
ATOM 660 C CA . ARG A 1 88 ? 0.305 -2.149 6.225 1.00 96.62 88 ARG A CA 1
ATOM 661 C C . ARG A 1 88 ? 0.081 -1.155 7.360 1.00 96.62 88 ARG A C 1
ATOM 663 O O . ARG A 1 88 ? -0.530 -1.533 8.355 1.00 96.62 88 ARG A O 1
ATOM 670 N N . ALA A 1 89 ? 0.548 0.084 7.214 1.00 95.69 89 ALA A N 1
ATOM 671 C CA . ALA A 1 89 ? 0.277 1.151 8.169 1.00 95.69 89 ALA A CA 1
ATOM 672 C C . ALA A 1 89 ? -1.223 1.471 8.242 1.00 95.69 89 ALA A C 1
ATOM 674 O O . ALA A 1 89 ? -1.794 1.431 9.331 1.00 95.69 89 ALA A O 1
ATOM 675 N N . VAL A 1 90 ? -1.875 1.688 7.090 1.00 93.69 90 VAL A N 1
ATOM 676 C CA . VAL A 1 90 ? -3.333 1.909 7.022 1.00 93.69 90 VAL A CA 1
ATOM 677 C C . VAL A 1 90 ? -4.071 0.748 7.680 1.00 93.69 90 VAL A C 1
ATOM 679 O O . VAL A 1 90 ? -4.880 0.957 8.577 1.00 93.69 90 VAL A O 1
ATOM 682 N N . ARG A 1 91 ? -3.745 -0.493 7.299 1.00 93.62 91 ARG A N 1
ATOM 683 C CA . ARG A 1 91 ? -4.401 -1.683 7.846 1.00 93.62 91 ARG A CA 1
ATOM 684 C C . ARG A 1 91 ? -4.218 -1.796 9.359 1.00 93.62 91 ARG A C 1
ATOM 686 O O . ARG A 1 91 ? -5.174 -2.130 10.054 1.00 93.62 91 ARG A O 1
ATOM 693 N N . ALA A 1 92 ? -3.013 -1.546 9.872 1.00 93.25 92 ALA A N 1
ATOM 694 C CA . ALA A 1 92 ? -2.742 -1.592 11.306 1.00 93.25 92 ALA A CA 1
ATOM 695 C C . ALA A 1 92 ? -3.620 -0.586 12.061 1.00 93.25 92 ALA A C 1
ATOM 697 O O . ALA A 1 92 ? -4.261 -0.978 13.036 1.00 93.25 92 ALA A O 1
ATOM 698 N N . LEU A 1 93 ? -3.695 0.650 11.553 1.00 90.31 93 LEU A N 1
ATOM 699 C CA . LEU A 1 93 ? -4.493 1.734 12.125 1.00 90.31 93 LEU A CA 1
ATOM 700 C C . LEU A 1 93 ? -5.999 1.427 12.096 1.00 90.31 93 LEU A C 1
ATOM 702 O O . LEU A 1 93 ? -6.663 1.544 13.118 1.00 90.31 93 LEU A O 1
ATOM 706 N N . LEU A 1 94 ? -6.525 0.952 10.961 1.00 88.62 94 LEU A N 1
ATOM 707 C CA . LEU A 1 94 ? -7.947 0.607 10.818 1.00 88.62 94 LEU A CA 1
ATOM 708 C C . LEU A 1 94 ? -8.358 -0.627 11.635 1.00 88.62 94 LEU A C 1
ATOM 710 O O . LEU A 1 94 ? -9.525 -0.778 11.979 1.00 88.62 94 LEU A O 1
ATOM 714 N N . SER A 1 95 ? -7.422 -1.531 11.943 1.00 88.25 95 SER A N 1
ATOM 715 C CA . SER A 1 95 ? -7.754 -2.777 12.646 1.00 88.25 95 SER A CA 1
ATOM 716 C C . SER A 1 95 ? -8.093 -2.545 14.119 1.00 88.25 95 SER A C 1
ATOM 718 O O . SER A 1 95 ? -9.083 -3.084 14.610 1.00 88.25 95 SER A O 1
ATOM 720 N N . LYS A 1 96 ? -7.232 -1.825 14.852 1.00 85.44 96 LYS A N 1
ATOM 721 C CA . LYS A 1 96 ? -7.404 -1.508 16.280 1.00 85.44 96 LYS A CA 1
ATOM 722 C C . LYS A 1 96 ? -6.606 -0.244 16.633 1.00 85.44 96 LYS A C 1
ATOM 724 O O . LYS A 1 96 ? -5.448 -0.172 16.219 1.00 85.44 96 LYS A O 1
ATOM 729 N N . PRO A 1 97 ? -7.132 0.650 17.489 1.00 77.44 97 PRO A N 1
ATOM 730 C CA . PRO A 1 97 ? -6.425 1.871 17.903 1.00 77.44 97 PRO A CA 1
ATOM 731 C C . PRO A 1 97 ? -5.110 1.572 18.650 1.00 77.44 97 PRO A C 1
ATOM 733 O O . PRO A 1 97 ? -4.104 2.256 18.502 1.00 77.44 97 PRO A O 1
ATOM 736 N N . GLU A 1 98 ? -5.036 0.452 19.378 1.00 85.81 98 GLU A N 1
ATOM 737 C CA . GLU A 1 98 ? -3.814 0.042 20.093 1.00 85.81 98 GLU A CA 1
ATOM 738 C C . GLU A 1 98 ? -2.628 -0.292 19.164 1.00 85.81 98 GLU A C 1
ATOM 740 O O . GLU A 1 98 ? -1.479 -0.369 19.605 1.00 85.81 98 GLU A O 1
ATOM 745 N N . ASN A 1 99 ? -2.873 -0.457 17.861 1.00 89.06 99 ASN A N 1
ATOM 746 C CA . ASN A 1 99 ? -1.832 -0.756 16.881 1.00 89.06 99 ASN A CA 1
ATOM 747 C C . ASN A 1 99 ? -1.072 0.490 16.403 1.00 89.06 99 ASN A C 1
ATOM 749 O O . ASN A 1 99 ? -0.248 0.377 15.491 1.00 89.06 99 ASN A O 1
ATOM 753 N N . CYS A 1 100 ? -1.301 1.669 16.987 1.00 88.50 100 CYS A N 1
ATOM 754 C CA . CYS A 1 100 ? -0.648 2.913 16.580 1.00 88.50 100 CYS A CA 1
ATOM 755 C C . CYS A 1 100 ? 0.884 2.813 16.515 1.00 88.50 100 CYS A C 1
ATOM 757 O O . CYS A 1 100 ? 1.486 3.238 15.531 1.00 88.50 100 CYS A O 1
ATOM 759 N N . GLN A 1 101 ? 1.529 2.141 17.473 1.00 90.75 101 GLN A N 1
ATOM 760 C CA . GLN A 1 101 ? 2.983 1.913 17.438 1.00 90.75 101 GLN A CA 1
ATOM 761 C C . GLN A 1 101 ? 3.426 1.045 16.248 1.00 90.75 101 GLN A C 1
ATOM 763 O O . GLN A 1 101 ? 4.451 1.302 15.612 1.00 90.75 101 GLN A O 1
ATOM 768 N N . GLN A 1 102 ? 2.641 0.022 15.909 1.00 93.06 102 GLN A N 1
ATOM 769 C CA . GLN A 1 102 ? 2.915 -0.832 14.756 1.00 93.06 102 GLN A CA 1
ATOM 770 C C . GLN A 1 102 ? 2.691 -0.076 13.440 1.00 93.06 102 GLN A C 1
ATOM 772 O O . GLN A 1 102 ? 3.500 -0.206 12.518 1.00 93.06 102 GLN A O 1
ATOM 777 N N . SER A 1 103 ? 1.633 0.738 13.367 1.00 93.56 103 SER A N 1
ATOM 778 C CA . SER A 1 103 ? 1.365 1.626 12.235 1.00 93.56 103 SER A CA 1
ATOM 779 C C . SER A 1 103 ? 2.529 2.596 12.014 1.00 93.56 103 SER A C 1
ATOM 781 O O . SER A 1 103 ? 3.076 2.644 10.913 1.00 93.56 103 SER A O 1
ATOM 783 N N . LEU A 1 104 ? 3.014 3.257 13.074 1.00 94.12 104 LEU A N 1
ATOM 784 C CA . LEU A 1 104 ? 4.182 4.147 13.023 1.00 94.12 104 LEU A CA 1
ATOM 785 C C . LEU A 1 104 ? 5.434 3.449 12.482 1.00 94.12 104 LEU A C 1
ATOM 787 O O . LEU A 1 104 ? 6.104 3.989 11.606 1.00 94.12 104 LEU A O 1
ATOM 791 N N . CYS A 1 105 ? 5.713 2.216 12.916 1.00 95.31 105 CYS A N 1
ATOM 792 C CA . CYS A 1 105 ? 6.849 1.452 12.397 1.00 95.31 105 CYS A CA 1
ATOM 793 C C . CYS A 1 105 ? 6.764 1.230 10.874 1.00 95.31 105 CYS A C 1
ATOM 795 O O . CYS A 1 105 ? 7.782 1.265 10.175 1.00 95.31 105 CYS A O 1
ATOM 797 N N . TYR A 1 106 ? 5.562 0.996 10.341 1.00 96.94 106 TYR A N 1
ATOM 798 C CA . TYR A 1 106 ? 5.354 0.876 8.898 1.00 96.94 106 TYR A CA 1
ATOM 799 C C . TYR A 1 106 ? 5.427 2.228 8.179 1.00 96.94 106 TYR A C 1
ATOM 801 O O . TYR A 1 106 ? 6.026 2.291 7.105 1.00 96.94 106 TYR A O 1
ATOM 809 N N . ILE A 1 107 ? 4.894 3.298 8.777 1.00 96.06 107 ILE A N 1
ATOM 810 C CA . ILE A 1 107 ? 4.987 4.674 8.261 1.00 96.06 107 ILE A CA 1
ATOM 811 C C . ILE A 1 107 ? 6.452 5.089 8.117 1.00 96.06 107 ILE A C 1
ATOM 813 O O . ILE A 1 107 ? 6.838 5.589 7.062 1.00 96.06 107 ILE A O 1
ATOM 817 N N . ASP A 1 108 ? 7.289 4.837 9.124 1.00 96.94 108 ASP A N 1
ATOM 818 C CA . ASP A 1 108 ? 8.710 5.192 9.087 1.00 96.94 108 ASP A CA 1
ATOM 819 C C . ASP A 1 108 ? 9.450 4.427 7.982 1.00 96.94 108 ASP A C 1
ATOM 821 O O . ASP A 1 108 ? 10.189 5.022 7.195 1.00 96.94 108 ASP A O 1
ATOM 825 N N . LYS A 1 109 ? 9.199 3.118 7.849 1.00 97.50 109 LYS A N 1
ATOM 826 C CA . LYS A 1 109 ? 9.776 2.300 6.766 1.00 97.50 109 LYS A CA 1
ATOM 827 C C . LYS A 1 109 ? 9.346 2.792 5.386 1.00 97.50 109 LYS A C 1
ATOM 829 O O . LYS A 1 109 ? 10.187 2.917 4.498 1.00 97.50 109 LYS A O 1
ATOM 834 N N . ALA A 1 110 ? 8.056 3.069 5.203 1.00 97.00 110 ALA A N 1
ATOM 835 C CA . ALA A 1 110 ? 7.525 3.599 3.951 1.00 97.00 110 ALA A CA 1
ATOM 836 C C . ALA A 1 110 ? 8.126 4.971 3.621 1.00 97.00 110 ALA A C 1
ATOM 838 O O . ALA A 1 110 ? 8.518 5.203 2.481 1.00 97.00 110 ALA A O 1
ATOM 839 N N . SER A 1 111 ? 8.271 5.841 4.624 1.00 96.50 111 SER A N 1
ATOM 840 C CA . SER A 1 111 ? 8.844 7.183 4.476 1.00 96.50 111 SER A CA 1
ATOM 841 C C . SER A 1 111 ? 10.307 7.139 4.040 1.00 96.50 111 SER A C 1
ATOM 843 O O . SER A 1 111 ? 10.709 7.909 3.172 1.00 96.50 111 SER A O 1
ATOM 845 N N . VAL A 1 112 ? 11.106 6.224 4.603 1.00 97.00 112 VAL A N 1
ATOM 846 C CA . VAL A 1 112 ? 12.500 6.020 4.176 1.00 97.00 112 VAL A CA 1
ATOM 847 C C . VAL A 1 112 ? 12.552 5.542 2.727 1.00 97.00 112 VAL A C 1
ATOM 849 O O . VAL A 1 112 ? 13.238 6.158 1.921 1.00 97.00 112 VAL A O 1
ATOM 852 N N . LEU A 1 113 ? 11.775 4.515 2.370 1.00 96.25 113 LEU A N 1
ATOM 853 C CA . LEU A 1 113 ? 11.745 3.979 1.003 1.00 96.25 113 LEU A CA 1
ATOM 854 C C . LEU A 1 113 ? 11.292 5.019 -0.029 1.00 96.25 113 LEU A C 1
ATOM 856 O O . LEU A 1 113 ? 11.849 5.086 -1.121 1.00 96.25 113 LEU A O 1
ATOM 860 N N . LEU A 1 114 ? 10.293 5.831 0.317 1.00 95.44 114 LEU A N 1
ATOM 861 C CA . LEU A 1 114 ? 9.793 6.911 -0.528 1.00 95.44 114 LEU A CA 1
ATOM 862 C C . LEU A 1 114 ? 10.832 8.020 -0.692 1.00 95.44 114 LEU A C 1
ATOM 864 O O . LEU A 1 114 ? 11.085 8.463 -1.807 1.00 95.44 114 LEU A O 1
ATOM 868 N N . ARG A 1 115 ? 11.468 8.444 0.406 1.00 94.94 115 ARG A N 1
ATOM 869 C CA . ARG A 1 115 ? 12.555 9.423 0.356 1.00 94.94 115 ARG A CA 1
ATOM 870 C C . ARG A 1 115 ? 13.691 8.917 -0.521 1.00 94.94 115 ARG A C 1
ATOM 872 O O . ARG A 1 115 ? 14.213 9.684 -1.320 1.00 94.94 115 ARG A O 1
ATOM 879 N N . ASP A 1 116 ? 14.071 7.656 -0.380 1.00 93.31 116 ASP A N 1
ATOM 880 C CA . ASP A 1 116 ? 15.145 7.077 -1.176 1.00 93.31 116 ASP A CA 1
ATOM 881 C C . ASP A 1 116 ? 14.736 7.002 -2.658 1.00 93.31 116 ASP A C 1
ATOM 883 O O . ASP A 1 116 ? 15.534 7.380 -3.507 1.00 93.31 116 ASP A O 1
ATOM 887 N N . SER A 1 117 ? 13.477 6.653 -2.970 1.00 91.75 117 SER A N 1
ATOM 888 C CA . SER A 1 117 ? 12.920 6.703 -4.338 1.00 91.75 117 SER A CA 1
ATOM 889 C C . SER A 1 117 ? 13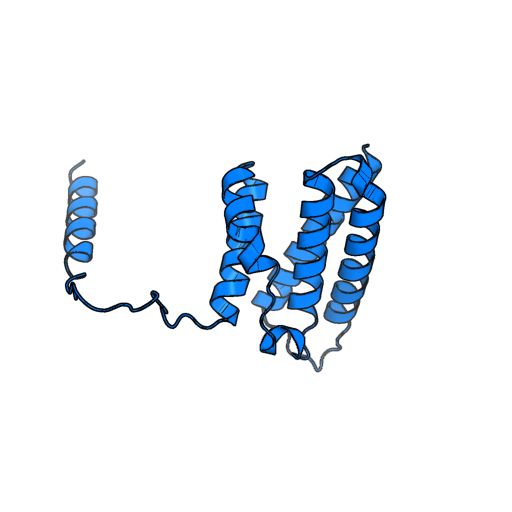.038 8.094 -4.965 1.00 91.75 117 SER A C 1
ATOM 891 O O . SER A 1 117 ? 13.565 8.234 -6.066 1.00 91.75 117 SER A O 1
ATOM 893 N N . LEU A 1 118 ? 12.647 9.136 -4.225 1.00 90.38 118 LEU A N 1
ATOM 894 C CA . LEU A 1 118 ? 12.720 10.532 -4.672 1.00 90.38 118 LEU A CA 1
ATOM 895 C C . LEU A 1 118 ? 14.161 11.034 -4.863 1.00 90.38 118 LEU A C 1
ATOM 897 O O . LEU A 1 118 ? 14.390 11.979 -5.617 1.00 90.38 118 LEU A O 1
ATOM 901 N N . ASN A 1 119 ? 15.124 10.434 -4.158 1.00 89.00 119 ASN A N 1
ATOM 902 C CA . ASN A 1 119 ? 16.539 10.804 -4.210 1.00 89.00 119 ASN A CA 1
ATOM 903 C C . ASN A 1 119 ? 17.367 9.931 -5.163 1.00 89.00 119 ASN A C 1
ATOM 905 O O . ASN A 1 119 ? 18.570 10.179 -5.298 1.00 89.00 119 ASN A O 1
ATOM 909 N N . LEU A 1 120 ? 16.773 8.940 -5.845 1.00 80.94 120 LEU A N 1
ATOM 910 C CA . LEU A 1 120 ? 17.438 8.302 -6.979 1.00 80.94 120 LEU A CA 1
ATOM 911 C C . LEU A 1 120 ? 17.683 9.397 -8.025 1.00 80.94 120 LEU A C 1
ATOM 913 O O . LEU A 1 120 ? 16.752 9.930 -8.620 1.00 80.94 120 LEU A O 1
ATOM 917 N N . GLY A 1 121 ? 18.950 9.795 -8.165 1.00 62.69 121 GLY A N 1
ATOM 918 C CA . GLY A 1 121 ? 19.357 10.992 -8.896 1.00 62.69 121 GLY A CA 1
ATOM 919 C C . GLY A 1 121 ? 18.924 11.030 -10.372 1.00 62.69 121 GLY A C 1
ATOM 920 O O . GLY A 1 121 ? 18.341 10.081 -10.892 1.00 62.69 121 GLY A O 1
ATOM 921 N N . PRO A 1 122 ? 19.283 12.098 -11.109 1.00 57.56 122 PRO A N 1
ATOM 922 C CA . PRO A 1 122 ? 18.780 12.404 -12.460 1.00 57.56 122 PRO A CA 1
ATOM 923 C C . PRO A 1 122 ? 19.081 11.356 -13.554 1.00 57.56 122 PRO A C 1
ATOM 925 O O . PRO A 1 122 ? 18.704 11.548 -14.707 1.00 57.56 122 PRO A O 1
ATOM 928 N N . HIS A 1 123 ? 19.771 10.262 -13.220 1.00 57.66 123 HIS A N 1
ATOM 929 C CA . HIS A 1 123 ? 20.052 9.125 -14.099 1.00 57.66 123 HIS A CA 1
ATOM 930 C C . HIS A 1 123 ? 19.030 7.984 -13.980 1.00 57.66 123 HIS A C 1
ATOM 932 O O . HIS A 1 123 ? 19.049 7.073 -14.803 1.00 57.66 123 HIS A O 1
ATOM 938 N N . CYS A 1 124 ? 18.123 8.031 -12.999 1.00 64.38 124 CYS A N 1
ATOM 939 C CA . CYS A 1 124 ? 16.982 7.127 -12.925 1.00 64.38 124 CYS A CA 1
ATOM 940 C C . CYS A 1 124 ? 15.776 7.787 -13.607 1.00 64.38 124 CYS A C 1
ATOM 942 O O . CYS A 1 124 ? 15.257 8.803 -13.144 1.00 64.38 124 CYS A O 1
ATOM 944 N N . HIS A 1 125 ? 15.341 7.244 -14.744 1.00 64.38 125 HIS A N 1
ATOM 945 C CA . HIS A 1 125 ? 14.152 7.732 -15.436 1.00 64.38 125 HIS A CA 1
ATOM 946 C C . HIS A 1 125 ? 12.891 7.289 -14.680 1.00 64.38 125 HIS A C 1
ATOM 948 O O . HIS A 1 125 ? 12.351 6.222 -14.960 1.00 64.38 125 HIS A O 1
ATOM 954 N N . SER A 1 126 ? 12.413 8.104 -13.735 1.00 78.62 126 SER A N 1
ATOM 955 C CA . SER A 1 126 ? 11.098 7.894 -13.125 1.00 78.62 126 SER A CA 1
ATOM 956 C C . SER A 1 126 ? 9.997 8.208 -14.136 1.00 78.62 126 SER A C 1
ATOM 958 O O . SER A 1 126 ? 9.957 9.284 -14.747 1.00 78.62 126 SER A O 1
ATOM 960 N N . SER A 1 127 ? 9.100 7.248 -14.349 1.00 87.69 127 SER A N 1
ATOM 961 C CA . SER A 1 127 ? 7.948 7.448 -15.221 1.00 87.69 127 SER A CA 1
ATOM 962 C C . SER A 1 127 ? 6.956 8.431 -14.584 1.00 87.69 127 SER A C 1
ATOM 964 O O . SER A 1 127 ? 6.957 8.662 -13.374 1.00 87.69 127 SER A O 1
ATOM 966 N N . ASN A 1 128 ? 6.057 9.019 -15.380 1.00 90.44 128 ASN A N 1
ATOM 967 C CA . ASN A 1 128 ? 4.992 9.862 -14.818 1.00 90.44 128 ASN A CA 1
ATOM 968 C C . ASN A 1 128 ? 4.096 9.080 -13.842 1.00 90.44 128 ASN A C 1
ATOM 970 O O . ASN A 1 128 ? 3.615 9.653 -12.870 1.00 90.44 128 ASN A O 1
ATOM 974 N N . LEU A 1 129 ? 3.902 7.777 -14.078 1.00 89.88 129 LEU A N 1
ATOM 975 C CA . LEU A 1 129 ? 3.164 6.905 -13.164 1.00 89.88 129 LEU A CA 1
ATOM 976 C C . LEU A 1 129 ? 3.901 6.723 -11.836 1.00 89.88 129 LEU A C 1
ATOM 978 O O . LEU A 1 129 ? 3.259 6.758 -10.788 1.00 89.88 129 LEU A O 1
ATOM 982 N N . ASP A 1 130 ? 5.228 6.600 -11.867 1.00 91.12 130 ASP A N 1
ATOM 983 C CA . ASP A 1 130 ? 6.045 6.525 -10.653 1.00 91.12 130 ASP A CA 1
ATOM 984 C C . ASP A 1 130 ? 5.877 7.793 -9.816 1.00 91.12 130 ASP A C 1
ATOM 986 O O . ASP A 1 130 ? 5.581 7.702 -8.631 1.00 91.12 130 ASP A O 1
ATOM 990 N N . LYS A 1 131 ? 5.925 8.974 -10.443 1.00 92.06 131 LYS A N 1
ATOM 991 C CA . LYS A 1 131 ? 5.735 10.263 -9.752 1.00 92.06 131 LYS A CA 1
ATOM 992 C C . LYS A 1 131 ? 4.344 10.418 -9.140 1.00 92.06 131 LYS A C 1
ATOM 994 O O . LYS A 1 131 ? 4.205 10.924 -8.031 1.00 92.06 131 LYS A O 1
ATOM 999 N N . VAL A 1 132 ? 3.301 9.990 -9.856 1.00 93.44 132 VAL A N 1
ATOM 1000 C CA . VAL A 1 132 ? 1.928 9.987 -9.321 1.00 93.44 132 VAL A CA 1
ATOM 1001 C C . VAL A 1 132 ? 1.816 9.015 -8.147 1.00 93.44 132 VAL A C 1
ATOM 1003 O O . VAL A 1 132 ? 1.174 9.328 -7.149 1.00 93.44 132 VAL A O 1
ATOM 1006 N N . THR A 1 133 ? 2.480 7.864 -8.234 1.00 93.25 133 THR A N 1
ATOM 1007 C CA . THR A 1 133 ? 2.515 6.869 -7.157 1.00 93.25 133 THR A CA 1
ATOM 1008 C C . THR A 1 133 ? 3.268 7.397 -5.936 1.00 93.25 133 THR A C 1
ATOM 1010 O O . THR A 1 133 ? 2.781 7.257 -4.818 1.00 93.25 133 THR A O 1
ATOM 1013 N N . GLU A 1 134 ? 4.413 8.053 -6.128 1.00 94.69 134 GLU A N 1
ATOM 1014 C CA . GLU A 1 134 ? 5.165 8.741 -5.073 1.00 94.69 134 GLU A CA 1
ATOM 1015 C C . GLU A 1 134 ? 4.303 9.790 -4.376 1.00 94.69 134 GLU A C 1
ATOM 1017 O O . GLU A 1 134 ? 4.212 9.783 -3.151 1.00 94.69 134 GLU A O 1
ATOM 1022 N N . LEU A 1 135 ? 3.617 10.642 -5.144 1.00 94.94 135 LEU A N 1
ATOM 1023 C CA . LEU A 1 135 ? 2.721 11.660 -4.603 1.00 94.94 135 LEU A CA 1
ATOM 1024 C C . LEU A 1 135 ? 1.569 11.042 -3.798 1.00 94.94 135 LEU A C 1
ATOM 1026 O O . LEU A 1 135 ? 1.278 11.509 -2.700 1.00 94.94 135 LEU A O 1
ATOM 1030 N N . LEU A 1 136 ? 0.948 9.978 -4.310 1.00 94.25 136 LEU A N 1
ATOM 1031 C CA . LEU A 1 136 ? -0.125 9.267 -3.613 1.00 94.25 136 LEU A CA 1
ATOM 1032 C C . LEU A 1 136 ? 0.367 8.649 -2.296 1.00 94.25 136 LEU A C 1
ATOM 1034 O O . LEU A 1 136 ? -0.311 8.735 -1.276 1.00 94.25 136 LEU A O 1
ATOM 1038 N N . ILE A 1 137 ? 1.558 8.044 -2.299 1.00 95.06 137 ILE A N 1
ATOM 1039 C CA . ILE A 1 137 ? 2.176 7.489 -1.089 1.00 95.06 137 ILE A CA 1
ATOM 1040 C C . ILE A 1 137 ? 2.498 8.609 -0.091 1.00 95.06 137 ILE A C 1
ATOM 1042 O O . ILE A 1 137 ? 2.227 8.438 1.097 1.00 95.06 137 ILE A O 1
ATOM 1046 N N . CYS A 1 138 ? 3.043 9.741 -0.550 1.00 95.94 138 CYS A N 1
ATOM 1047 C CA . CYS A 1 138 ? 3.294 10.920 0.283 1.00 95.94 138 CYS A CA 1
ATOM 1048 C C . CYS A 1 138 ? 2.011 11.384 0.978 1.00 95.94 138 CYS A C 1
ATOM 1050 O O . CYS A 1 138 ? 2.008 11.557 2.196 1.00 95.94 138 CYS A O 1
ATOM 1052 N N . ASP A 1 139 ? 0.933 11.559 0.212 1.00 94.88 139 ASP A N 1
ATOM 1053 C CA . ASP A 1 139 ? -0.354 12.033 0.719 1.00 94.88 139 ASP A CA 1
ATOM 1054 C C . ASP A 1 139 ? -0.924 11.076 1.777 1.00 94.88 139 ASP A C 1
ATOM 1056 O O . ASP A 1 139 ? -1.212 11.479 2.905 1.00 94.88 139 ASP A O 1
ATOM 1060 N N . LEU A 1 140 ? -0.946 9.772 1.478 1.00 93.31 140 LEU A N 1
ATOM 1061 C CA . LEU A 1 140 ? -1.393 8.751 2.427 1.00 93.31 140 LEU A CA 1
ATOM 1062 C C . LEU A 1 140 ? -0.552 8.728 3.711 1.00 93.31 140 LEU A C 1
ATOM 1064 O O . LEU A 1 140 ? -1.107 8.606 4.800 1.00 93.31 140 LEU A O 1
ATOM 1068 N N . LEU A 1 141 ? 0.776 8.862 3.625 1.00 94.88 141 LEU A N 1
ATOM 1069 C CA . LEU A 1 141 ? 1.639 8.894 4.812 1.00 94.88 141 LEU A CA 1
ATOM 1070 C C . LEU A 1 141 ? 1.389 10.130 5.683 1.00 94.88 141 LEU A C 1
ATOM 1072 O O . LEU A 1 141 ? 1.423 10.019 6.911 1.00 94.88 141 LEU A O 1
ATOM 1076 N N . LEU A 1 142 ? 1.118 11.288 5.076 1.00 93.62 142 LEU A N 1
ATOM 1077 C CA . LEU A 1 142 ? 0.772 12.512 5.804 1.00 93.62 142 LEU A CA 1
ATOM 1078 C C . LEU A 1 142 ? -0.573 12.376 6.526 1.00 93.62 142 LEU A C 1
ATOM 1080 O O . LEU A 1 142 ? -0.675 12.740 7.702 1.00 93.62 142 LEU A O 1
ATOM 1084 N N . VAL A 1 143 ? -1.572 11.793 5.859 1.00 91.94 143 VAL A N 1
ATOM 1085 C CA . VAL A 1 143 ? -2.880 11.494 6.460 1.00 91.94 143 VAL A CA 1
ATOM 1086 C C . VAL A 1 143 ? -2.723 10.520 7.629 1.00 91.94 143 VAL A C 1
ATOM 1088 O O . VAL A 1 143 ? -3.189 10.797 8.732 1.00 91.94 143 VAL A O 1
ATOM 1091 N N . LEU A 1 144 ? -1.999 9.415 7.431 1.00 90.44 144 LEU A N 1
ATOM 1092 C CA . LEU A 1 144 ? -1.776 8.409 8.473 1.00 90.44 144 LEU A CA 1
ATOM 1093 C C . LEU A 1 144 ? -1.058 8.974 9.691 1.00 90.44 144 LEU A C 1
ATOM 1095 O O . LEU A 1 144 ? -1.454 8.696 10.821 1.00 90.44 144 LEU A O 1
ATOM 1099 N N . ARG A 1 145 ? -0.015 9.780 9.471 1.00 88.69 145 ARG A N 1
ATOM 1100 C CA . ARG A 1 145 ? 0.716 10.422 10.563 1.00 88.69 145 ARG A CA 1
ATOM 1101 C C . ARG A 1 145 ? -0.225 11.317 11.361 1.00 88.69 145 ARG A C 1
ATOM 1103 O O . ARG A 1 145 ? -0.240 11.212 12.578 1.00 88.69 145 ARG A O 1
ATOM 1110 N N . THR A 1 146 ? -1.028 12.137 10.684 1.00 88.69 146 THR A N 1
ATOM 1111 C CA . THR A 1 146 ? -2.017 13.019 11.326 1.00 88.69 146 THR A CA 1
ATOM 1112 C C . THR A 1 146 ? -3.017 12.232 12.171 1.00 88.69 146 THR A C 1
ATOM 1114 O O . THR A 1 146 ? -3.252 12.604 13.316 1.00 88.69 146 THR A O 1
ATOM 1117 N N . ASN A 1 147 ? -3.538 11.115 11.658 1.00 84.25 147 ASN A N 1
ATOM 1118 C CA . ASN A 1 147 ? -4.494 10.286 12.393 1.00 84.25 147 ASN A CA 1
ATOM 1119 C C . ASN A 1 147 ? -3.896 9.688 13.674 1.00 84.25 147 ASN A C 1
ATOM 1121 O O . ASN A 1 147 ? -4.558 9.702 14.702 1.00 84.25 147 ASN A O 1
ATOM 1125 N N . VAL A 1 148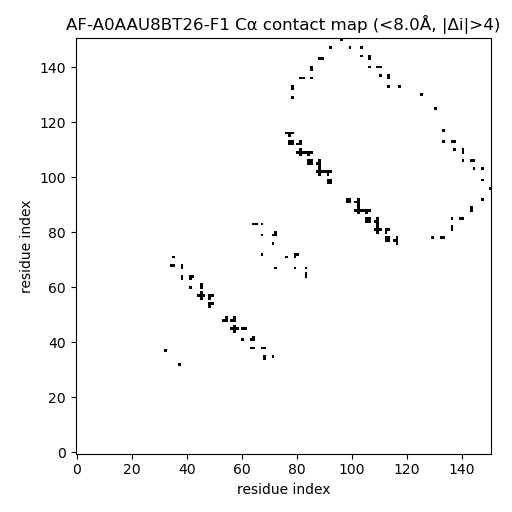 ? -2.636 9.238 13.647 1.00 82.38 148 VAL A N 1
ATOM 1126 C CA . VAL A 1 148 ? -1.966 8.698 14.848 1.00 82.38 148 VAL A CA 1
ATOM 1127 C C . VAL A 1 148 ? -1.764 9.761 15.936 1.00 82.38 148 VAL A C 1
ATOM 1129 O O . VAL A 1 148 ? -1.764 9.428 17.112 1.00 82.38 148 VAL A O 1
ATOM 1132 N N . TRP A 1 149 ? -1.574 11.034 15.571 1.00 77.94 149 TRP A N 1
ATOM 1133 C CA . TRP A 1 149 ? -1.427 12.121 16.553 1.00 77.94 149 TRP A CA 1
ATOM 1134 C C . TRP A 1 149 ? -2.759 12.630 17.116 1.00 77.94 149 TRP A C 1
ATOM 1136 O O . TRP A 1 149 ? -2.747 13.366 18.100 1.00 77.94 149 TRP A O 1
ATOM 1146 N N . HIS A 1 150 ? -3.878 12.312 16.463 1.00 69.75 150 HIS A N 1
ATOM 1147 C CA . HIS A 1 150 ? -5.213 12.743 16.877 1.00 69.75 150 HIS A CA 1
ATOM 1148 C C . HIS A 1 150 ? -5.907 11.767 17.847 1.00 69.75 150 HIS A C 1
ATOM 1150 O O . HIS A 1 150 ? -6.926 12.153 18.423 1.00 69.75 150 HIS A O 1
ATOM 1156 N N . GLU A 1 151 ? -5.370 10.555 18.030 1.00 53.69 151 GLU A N 1
ATOM 1157 C CA . GLU A 1 151 ? -5.750 9.605 19.095 1.00 53.69 151 GLU A CA 1
ATOM 1158 C C . GLU A 1 151 ? -5.031 9.903 20.419 1.00 53.69 151 GLU A C 1
ATOM 1160 O O . GLU A 1 151 ? -5.706 9.824 21.472 1.00 53.69 151 GLU A O 1
#

Solvent-accessible surface area (backbone atoms only — not comparable to full-atom values): 8794 Å² total; per-residue (Å²): 115,67,69,60,53,52,53,51,54,55,53,58,63,68,61,70,77,82,76,78,88,81,87,87,73,96,66,74,85,73,69,88,62,54,68,64,60,53,36,54,51,43,45,52,51,32,54,53,22,55,76,71,66,37,57,72,67,21,57,75,41,44,73,55,46,72,57,68,52,66,70,57,71,70,40,87,62,39,58,66,59,16,50,49,25,43,53,51,17,52,48,33,45,74,71,38,77,87,30,42,68,60,14,48,58,24,42,52,55,15,51,52,33,46,52,50,52,74,60,54,52,97,84,55,85,74,48,73,67,51,54,52,49,51,51,51,49,52,52,52,49,53,52,53,53,53,55,62,75,74,110

pLDDT: mean 83.19, std 17.27, range [35.72, 97.94]

Organism: Oryzias dancena (NCBI:txid291360)

Sequence (151 aa):
LEYLQLLVSASDAAGANCQSFAIGSNMATVTGCDPHSKWWSSVAVVIINWLQGDDAAAERLYPTVEHLPRSLQNAESLLPKACLNTFRAVRALLSKPENCQQSLCYIDKASVLLRDSLNLGPHCHSSNLDKVTELLICDLLLVLRTNVWHE

Mean predicted aligned error: 11.7 Å

Radius of gyration: 20.1 Å; Cα contacts (8 Å, |Δi|>4): 101; chains: 1; bounding box: 55×42×50 Å

Secondary structure (DSSP, 8-state):
-HHHHHHHHHHHHHGGG-------S---------HHHHHHHHHHHHHHHHHHT-HHHHHTTHHHHHS--HHHHHSS-SHHHHHHHHHHHHHHHHH-GGGHHHHHHHHHHHHHHHHHHHHS-TTS---HHHHHHHHHHHHHHHHHHHHHHH-

Foldseek 3Di:
DVVVVVVVVVVVVVPPPPDDDDPDDPDPPPPVDPLVNQQVVLLVQLVVCVVVVNNVSNVVSVVSNLDDDPCNVPDPQLLSVLSSLLVVLVCQVVVDVVSLVVSVVSLVVSVVSLVVNVVPDPVDDQDPVNVVSSVVSVVSSVVSVVVSVVD